Protein AF-A0A840TI25-F1 (afdb_monomer)

Mean predicted aligned error: 8.34 Å

Solvent-accessible surface area (backbone atoms only — not comparable to full-atom values): 7212 Å² total; per-residue (Å²): 118,70,65,64,53,52,49,52,53,49,50,51,52,49,50,52,52,50,52,52,49,50,52,48,50,64,74,54,37,90,78,76,53,72,59,86,72,50,78,45,76,63,42,48,51,52,48,54,46,48,69,56,46,50,57,52,53,51,47,68,64,47,48,57,51,50,55,51,21,74,74,42,52,64,71,61,17,53,52,38,45,52,51,45,52,50,50,52,49,49,51,57,42,63,74,63,72,62,75,98,45,74,67,58,56,54,49,52,54,48,51,54,51,51,48,44,72,78,37,48,66,62,51,64,76,58,98

Secondary structure (DSSP, 8-state):
-HHHHHHHHHHHHHHHHHHHHHHHHHHSTTTSS-GGG--SHHHHHHHHHHHHHHHHHHHHHHHHHHHHHHHS-THHHHHHHHHHHHHHHHHHHHHHT--S-HHHHHHHHHHHHHHHHHHHHHHHHH-

Structure (mmCIF, N/CA/C/O backbone):
data_AF-A0A840TI25-F1
#
_entry.id   AF-A0A840TI25-F1
#
loop_
_atom_site.group_PDB
_atom_site.id
_atom_site.type_symbol
_atom_site.label_atom_id
_atom_site.label_alt_id
_atom_site.label_comp_id
_atom_site.label_asym_id
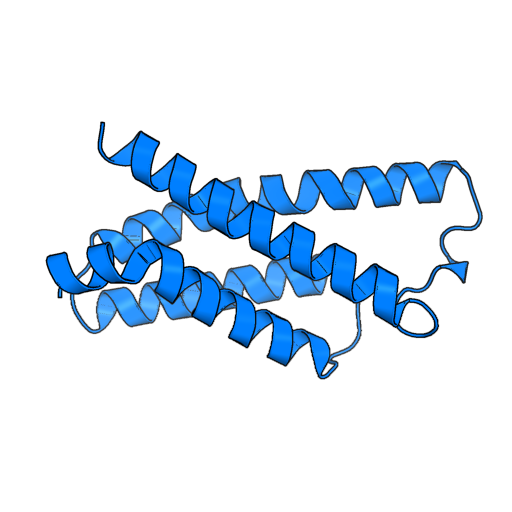_atom_site.label_entity_id
_atom_site.label_seq_id
_atom_site.pdbx_PDB_ins_code
_atom_site.Cartn_x
_atom_site.Cartn_y
_atom_site.Cartn_z
_atom_site.occupancy
_atom_site.B_iso_or_equiv
_atom_site.auth_seq_id
_atom_site.auth_comp_id
_atom_site.auth_asym_id
_atom_site.auth_atom_id
_atom_site.pdbx_PDB_model_num
ATOM 1 N N . MET A 1 1 ? 2.359 1.830 23.331 1.00 50.41 1 MET A N 1
ATOM 2 C CA . MET A 1 1 ? 2.532 0.488 22.713 1.00 50.41 1 MET A CA 1
ATOM 3 C C . MET A 1 1 ? 1.574 0.157 21.555 1.00 50.41 1 MET A C 1
ATOM 5 O O . MET A 1 1 ? 1.996 -0.584 20.677 1.00 50.41 1 MET A O 1
ATOM 9 N N . LYS A 1 2 ? 0.334 0.685 21.469 1.00 68.12 2 LYS A N 1
ATOM 10 C CA . LYS A 1 2 ? -0.578 0.400 20.327 1.00 68.12 2 LYS A CA 1
ATOM 11 C C . LYS A 1 2 ? -0.074 0.930 18.967 1.00 68.12 2 LYS A C 1
ATOM 13 O O . LYS A 1 2 ? -0.151 0.208 17.981 1.00 68.12 2 LYS A O 1
ATOM 18 N N . THR A 1 3 ? 0.500 2.136 18.915 1.00 70.88 3 THR A N 1
ATOM 19 C CA . THR A 1 3 ? 0.942 2.779 17.658 1.00 70.88 3 THR A CA 1
ATOM 20 C C . THR A 1 3 ? 2.103 2.052 16.977 1.00 70.88 3 THR A C 1
ATOM 22 O O . THR A 1 3 ? 2.039 1.807 15.779 1.00 70.88 3 THR A O 1
ATOM 25 N N . ALA A 1 4 ? 3.122 1.629 17.734 1.00 78.50 4 ALA A N 1
ATOM 26 C CA . ALA A 1 4 ? 4.266 0.886 17.192 1.00 78.50 4 ALA A CA 1
ATOM 27 C C . ALA A 1 4 ? 3.849 -0.466 16.583 1.00 78.50 4 ALA A C 1
ATOM 29 O O . ALA A 1 4 ? 4.363 -0.874 15.545 1.00 78.50 4 ALA A O 1
ATOM 30 N N . ARG A 1 5 ? 2.854 -1.133 17.183 1.00 80.56 5 ARG A N 1
ATOM 31 C CA . ARG A 1 5 ? 2.283 -2.374 16.645 1.00 80.56 5 ARG A CA 1
ATOM 32 C C . ARG A 1 5 ? 1.515 -2.136 15.342 1.00 80.56 5 ARG A C 1
ATOM 34 O O . ARG A 1 5 ? 1.647 -2.931 14.418 1.00 80.56 5 ARG A O 1
ATOM 41 N N . ILE A 1 6 ? 0.730 -1.058 15.265 1.00 79.69 6 ILE A N 1
ATOM 42 C CA . ILE A 1 6 ? 0.010 -0.676 14.038 1.00 79.69 6 ILE A CA 1
ATOM 43 C C . ILE A 1 6 ? 1.004 -0.326 12.931 1.00 79.69 6 ILE A C 1
ATOM 45 O O . ILE A 1 6 ? 0.835 -0.803 11.815 1.00 79.69 6 ILE A O 1
ATOM 49 N N . PHE A 1 7 ? 2.054 0.435 13.258 1.00 82.31 7 PHE A N 1
ATOM 50 C CA . PHE A 1 7 ? 3.138 0.772 12.338 1.00 82.31 7 PHE A CA 1
ATOM 51 C C . PHE A 1 7 ? 3.805 -0.490 11.787 1.00 82.31 7 PHE A C 1
ATOM 53 O O . PHE A 1 7 ? 3.846 -0.678 10.581 1.00 82.31 7 PHE A O 1
ATOM 60 N N . SER A 1 8 ? 4.247 -1.405 12.657 1.00 84.31 8 SER A N 1
ATOM 61 C CA . SER A 1 8 ? 4.901 -2.652 12.238 1.00 84.31 8 SER A CA 1
ATOM 62 C C . SER A 1 8 ? 4.007 -3.515 11.340 1.00 84.31 8 SER A C 1
ATOM 64 O O . SER A 1 8 ? 4.467 -4.002 10.307 1.00 84.31 8 SER A O 1
ATOM 66 N N . LYS A 1 9 ? 2.718 -3.655 11.679 1.00 84.19 9 LYS A N 1
ATOM 67 C CA . LYS A 1 9 ? 1.748 -4.355 10.825 1.00 84.19 9 LYS A CA 1
ATOM 68 C C . LYS A 1 9 ? 1.560 -3.668 9.473 1.00 84.19 9 LYS A C 1
ATOM 70 O O . LYS A 1 9 ? 1.488 -4.360 8.463 1.00 84.19 9 LYS A O 1
ATOM 75 N N . PHE A 1 10 ? 1.497 -2.338 9.459 1.00 84.75 10 PHE A N 1
ATOM 76 C CA . PHE A 1 10 ? 1.250 -1.561 8.248 1.00 84.75 10 PHE A CA 1
ATOM 77 C C . PHE A 1 10 ? 2.447 -1.634 7.306 1.00 84.75 10 PHE A C 1
ATOM 79 O O . PHE A 1 10 ? 2.291 -1.926 6.126 1.00 84.75 10 PHE A O 1
ATOM 86 N N . SER A 1 11 ? 3.656 -1.487 7.848 1.00 85.25 11 SER A N 1
ATOM 87 C CA . SER A 1 11 ? 4.890 -1.676 7.092 1.00 85.25 11 SER A CA 1
ATOM 88 C C . SER A 1 11 ? 4.998 -3.098 6.544 1.00 85.25 11 SER A C 1
ATOM 90 O O . SER A 1 11 ? 5.345 -3.265 5.383 1.00 85.25 11 SER A O 1
ATOM 92 N N . GLY A 1 12 ? 4.648 -4.125 7.330 1.00 85.06 12 GLY A N 1
ATOM 93 C CA . GLY A 1 12 ? 4.618 -5.513 6.853 1.00 85.06 12 GLY A CA 1
ATOM 94 C C . GLY A 1 12 ? 3.626 -5.728 5.705 1.00 85.06 12 GLY A C 1
ATOM 95 O O . GLY A 1 12 ? 3.968 -6.361 4.709 1.00 85.06 12 GLY A O 1
ATOM 96 N N . TYR A 1 13 ? 2.432 -5.142 5.814 1.00 85.88 13 TYR A N 1
ATOM 97 C CA . TYR A 1 13 ? 1.425 -5.120 4.753 1.00 85.88 13 TYR A CA 1
ATOM 98 C C . TYR A 1 13 ? 1.972 -4.488 3.461 1.00 85.88 13 TYR A C 1
ATOM 100 O O . TYR A 1 13 ? 1.927 -5.124 2.405 1.00 85.88 13 TYR A O 1
ATOM 108 N N . ILE A 1 14 ? 2.549 -3.283 3.546 1.00 84.62 14 ILE A N 1
ATOM 109 C CA . ILE A 1 14 ? 3.105 -2.576 2.384 1.00 84.62 14 ILE A CA 1
ATOM 110 C C . ILE A 1 14 ? 4.278 -3.357 1.776 1.00 84.62 14 ILE A C 1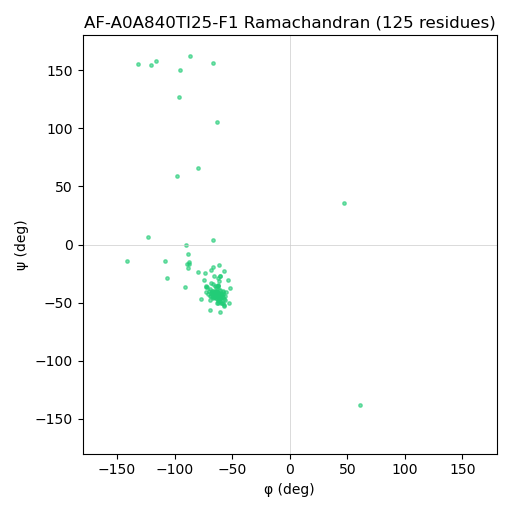
ATOM 112 O O . ILE A 1 14 ? 4.325 -3.536 0.561 1.00 84.62 14 ILE A O 1
ATOM 116 N N . LEU A 1 15 ? 5.193 -3.885 2.594 1.00 85.81 15 LEU A N 1
ATOM 117 C CA . LEU A 1 15 ? 6.350 -4.644 2.111 1.00 85.81 15 LEU A CA 1
ATOM 118 C C . LEU A 1 15 ? 5.941 -5.916 1.366 1.00 85.81 15 LEU A C 1
ATOM 120 O O . LEU A 1 15 ? 6.416 -6.136 0.257 1.00 85.81 15 LEU A O 1
ATOM 124 N N . ILE A 1 16 ? 5.040 -6.730 1.927 1.00 86.56 16 ILE A N 1
ATOM 125 C CA . ILE A 1 16 ? 4.561 -7.949 1.253 1.00 86.56 16 ILE A CA 1
ATOM 126 C C . ILE A 1 16 ? 3.875 -7.589 -0.061 1.00 86.56 16 ILE A C 1
ATOM 128 O O . ILE A 1 16 ? 4.125 -8.226 -1.082 1.00 86.56 16 ILE A O 1
ATOM 132 N N . LYS A 1 17 ? 3.058 -6.532 -0.058 1.00 85.88 17 LYS A N 1
ATOM 133 C CA . LYS A 1 17 ? 2.391 -6.041 -1.263 1.00 85.88 17 LYS A CA 1
ATOM 134 C C . LYS A 1 17 ? 3.393 -5.683 -2.361 1.00 85.88 17 LYS A C 1
ATOM 136 O O . LYS A 1 17 ? 3.216 -6.104 -3.503 1.00 85.88 17 LYS A O 1
ATOM 141 N N . TRP A 1 18 ? 4.452 -4.949 -2.025 1.00 82.31 18 TRP A N 1
ATOM 142 C CA . TRP A 1 18 ? 5.494 -4.585 -2.986 1.00 82.31 18 TRP A CA 1
ATOM 143 C C . TRP A 1 18 ? 6.341 -5.772 -3.430 1.00 82.31 18 TRP A C 1
ATOM 145 O O . TRP A 1 18 ? 6.624 -5.878 -4.617 1.00 82.31 18 TRP A O 1
ATOM 155 N N . VAL A 1 19 ? 6.673 -6.706 -2.537 1.00 84.69 19 VAL A N 1
ATOM 156 C CA . VAL A 1 19 ? 7.374 -7.945 -2.910 1.00 84.69 19 VAL A CA 1
ATOM 157 C C . VAL A 1 19 ? 6.544 -8.750 -3.909 1.00 84.69 19 VAL A C 1
ATOM 159 O O . VAL A 1 19 ? 7.057 -9.130 -4.958 1.00 84.69 19 VAL A O 1
ATOM 162 N N . CYS A 1 20 ? 5.253 -8.961 -3.640 1.00 81.50 20 CYS A N 1
ATOM 163 C CA . CYS A 1 20 ? 4.355 -9.642 -4.573 1.00 81.50 20 CYS A CA 1
ATOM 164 C C . CYS A 1 20 ? 4.236 -8.889 -5.901 1.00 81.50 20 CYS A C 1
ATOM 166 O O . CYS A 1 20 ? 4.235 -9.513 -6.959 1.00 81.50 20 CYS A O 1
ATOM 168 N N . PHE A 1 21 ? 4.182 -7.556 -5.859 1.00 76.50 21 PHE A N 1
ATOM 169 C CA . PHE A 1 21 ? 4.143 -6.738 -7.064 1.00 76.50 21 PHE A CA 1
ATOM 170 C C . PHE A 1 21 ? 5.419 -6.861 -7.902 1.00 76.50 21 PHE A C 1
ATOM 172 O O . PHE A 1 21 ? 5.331 -7.009 -9.116 1.00 76.50 21 PHE A O 1
ATOM 179 N N . TYR A 1 22 ? 6.593 -6.844 -7.273 1.00 75.75 22 TYR A N 1
ATOM 180 C CA . TYR A 1 22 ? 7.868 -7.004 -7.971 1.00 75.75 22 TYR A CA 1
ATOM 181 C C . TYR A 1 22 ? 8.038 -8.402 -8.536 1.00 75.75 22 TYR A C 1
ATOM 183 O O . TYR A 1 22 ? 8.463 -8.537 -9.677 1.00 75.75 22 TYR A O 1
ATOM 191 N N . LEU A 1 23 ? 7.643 -9.435 -7.789 1.00 77.75 23 LEU A N 1
ATOM 192 C CA . LEU A 1 23 ? 7.623 -10.804 -8.300 1.00 77.75 23 LEU A CA 1
ATOM 193 C C . LEU A 1 23 ? 6.707 -10.923 -9.518 1.00 77.75 23 LEU A C 1
ATOM 195 O O . LEU A 1 23 ? 7.111 -11.484 -10.530 1.00 77.75 23 LEU A O 1
ATOM 199 N N . TYR A 1 24 ? 5.505 -10.349 -9.449 1.00 73.50 24 TYR A N 1
ATOM 200 C CA . TYR A 1 24 ? 4.576 -10.325 -10.574 1.00 73.50 24 TYR A CA 1
ATOM 201 C C . TYR A 1 24 ? 5.173 -9.603 -11.787 1.00 73.50 24 TYR A C 1
ATOM 203 O O . TYR A 1 24 ? 5.210 -10.168 -12.878 1.00 73.50 24 TYR A O 1
ATOM 211 N N . GLN A 1 25 ? 5.716 -8.397 -11.593 1.00 68.94 25 GLN A N 1
ATOM 212 C CA . GLN A 1 25 ? 6.346 -7.651 -12.678 1.00 68.94 25 GLN A CA 1
ATOM 213 C C . GLN A 1 25 ? 7.550 -8.373 -13.265 1.00 68.94 25 GLN A C 1
ATOM 215 O O . GLN A 1 25 ? 7.721 -8.292 -14.469 1.00 68.94 25 GLN A O 1
ATOM 220 N N . PHE A 1 26 ? 8.346 -9.085 -12.462 1.00 69.56 26 PHE A N 1
ATOM 221 C CA . PHE A 1 26 ? 9.496 -9.861 -12.926 1.00 69.56 26 PHE A CA 1
ATOM 222 C C . PHE A 1 26 ? 9.075 -11.095 -13.740 1.00 69.56 26 PHE A C 1
ATOM 224 O O . PHE A 1 26 ? 9.678 -11.388 -14.773 1.00 69.56 26 PHE A O 1
ATOM 231 N N . LEU A 1 27 ? 8.014 -11.788 -13.315 1.00 71.12 27 LEU A N 1
ATOM 232 C CA . LEU A 1 27 ? 7.471 -12.964 -14.003 1.00 71.12 27 LEU A CA 1
ATOM 233 C C . LEU A 1 27 ? 6.740 -12.602 -15.307 1.00 71.12 27 LEU A C 1
ATOM 235 O O . LEU A 1 27 ? 6.835 -13.339 -16.284 1.00 71.12 27 LEU A O 1
ATOM 239 N N . GLU A 1 28 ? 6.047 -11.463 -15.350 1.00 63.47 28 GLU A N 1
ATOM 240 C CA . GLU A 1 28 ? 5.305 -10.990 -16.532 1.00 63.47 28 GLU A CA 1
ATOM 241 C C . GLU A 1 28 ? 6.159 -10.108 -17.473 1.00 63.47 28 GLU A C 1
ATOM 243 O O . GLU A 1 28 ? 5.714 -9.654 -18.530 1.00 63.47 28 GLU A O 1
ATOM 248 N N . SER A 1 29 ? 7.423 -9.883 -17.108 1.00 52.69 29 SER A N 1
ATOM 249 C CA . SER A 1 29 ? 8.300 -8.826 -17.623 1.00 52.69 29 SER A CA 1
ATOM 250 C C . SER A 1 29 ? 8.720 -8.927 -19.097 1.00 52.69 29 SER A C 1
ATOM 252 O O . SER A 1 29 ? 9.453 -8.067 -19.575 1.00 52.69 29 SER A O 1
ATOM 254 N N . ARG A 1 30 ? 8.226 -9.910 -19.863 1.00 52.78 30 ARG A N 1
ATOM 255 C CA . ARG A 1 30 ? 8.445 -9.932 -21.320 1.00 52.78 30 ARG A CA 1
ATOM 256 C C . ARG A 1 30 ? 7.715 -8.811 -22.071 1.00 52.78 30 ARG A C 1
ATOM 258 O O . ARG A 1 30 ? 8.147 -8.513 -23.172 1.00 52.78 30 ARG A O 1
ATOM 265 N N . ASN A 1 31 ? 6.648 -8.210 -21.522 1.00 50.31 31 ASN A N 1
ATOM 266 C CA . ASN A 1 31 ? 5.826 -7.229 -22.263 1.00 50.31 31 ASN A CA 1
ATOM 267 C C . ASN A 1 31 ? 5.311 -6.009 -21.467 1.00 50.31 31 ASN A C 1
ATOM 269 O O . ASN A 1 31 ? 4.816 -5.069 -22.087 1.00 50.31 31 ASN A O 1
ATOM 273 N N . SER A 1 32 ? 5.358 -5.996 -20.129 1.00 48.75 32 SER A N 1
ATOM 274 C CA . SER A 1 32 ? 4.692 -4.949 -19.322 1.00 48.75 32 SER A CA 1
ATOM 275 C C . SER A 1 32 ? 5.640 -3.928 -18.687 1.00 48.75 32 SER A C 1
ATOM 277 O O . SER A 1 32 ? 5.259 -2.770 -18.500 1.00 48.75 32 SER A O 1
ATOM 279 N N . TRP A 1 33 ? 6.879 -4.324 -18.382 1.00 55.28 33 TRP A N 1
ATOM 280 C CA . TRP A 1 33 ? 7.923 -3.407 -17.934 1.00 55.28 33 TRP A CA 1
ATOM 281 C C . TRP A 1 33 ? 8.778 -3.001 -19.128 1.00 55.28 33 TRP A C 1
ATOM 283 O O . TRP A 1 33 ? 9.273 -3.851 -19.865 1.00 55.28 33 TRP A O 1
ATOM 293 N N . ASN A 1 34 ? 8.944 -1.697 -19.330 1.00 57.22 34 ASN A N 1
ATOM 294 C CA . ASN A 1 34 ? 9.675 -1.159 -20.469 1.00 57.22 34 ASN A CA 1
ATOM 295 C C . ASN A 1 34 ? 11.189 -1.255 -20.200 1.00 57.22 34 ASN A C 1
ATOM 297 O O . ASN A 1 34 ? 11.858 -0.242 -20.009 1.00 57.22 34 ASN A O 1
ATOM 301 N N . TRP A 1 35 ? 11.717 -2.483 -20.105 1.00 58.16 35 TRP A N 1
ATOM 302 C CA . TRP A 1 35 ? 13.140 -2.763 -19.864 1.00 58.16 35 TRP A CA 1
ATOM 303 C C . TRP A 1 35 ? 14.045 -2.132 -20.921 1.00 58.16 35 TRP A C 1
ATOM 305 O O . TRP A 1 35 ? 15.189 -1.823 -20.622 1.00 58.16 35 TRP A O 1
ATOM 315 N N . GLU A 1 36 ? 13.512 -1.851 -22.112 1.00 52.06 36 GLU A N 1
ATOM 316 C CA . GLU A 1 36 ? 14.191 -1.089 -23.166 1.00 52.06 36 GLU A CA 1
ATOM 317 C C . GLU A 1 36 ? 14.546 0.351 -22.750 1.00 52.06 36 GLU A C 1
ATOM 319 O O . GLU A 1 36 ? 15.400 0.978 -23.370 1.00 52.06 36 GLU A O 1
ATOM 324 N N . LYS A 1 37 ? 13.923 0.894 -21.693 1.00 51.41 37 LYS A N 1
ATOM 325 C CA . LYS A 1 37 ? 14.319 2.173 -21.076 1.00 51.41 37 LYS A CA 1
ATOM 326 C C . LYS A 1 37 ? 15.386 2.023 -19.992 1.00 51.41 37 LYS A C 1
ATOM 328 O O . LYS A 1 37 ? 15.900 3.031 -19.527 1.00 51.41 37 LYS A O 1
ATOM 333 N N . VAL A 1 38 ? 15.724 0.798 -19.593 1.00 56.31 38 VAL A N 1
ATOM 334 C CA . VAL A 1 38 ? 16.808 0.492 -18.651 1.00 56.31 38 VAL A CA 1
ATOM 335 C C . VAL A 1 38 ? 18.043 0.087 -19.458 1.00 56.31 38 VAL A C 1
ATOM 337 O O . VAL A 1 38 ? 18.536 -1.033 -19.362 1.00 56.31 38 VAL A O 1
ATOM 340 N N . ASN A 1 39 ? 18.507 0.993 -20.322 1.00 56.94 39 ASN A N 1
ATOM 341 C CA . ASN A 1 39 ? 19.633 0.72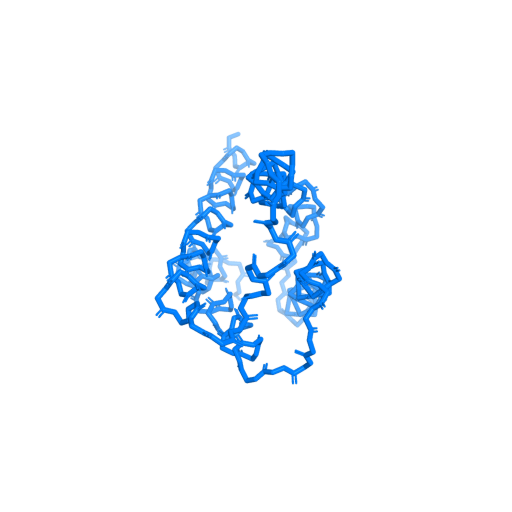3 -21.223 1.00 56.94 39 ASN A CA 1
ATOM 342 C C . ASN A 1 39 ? 20.988 1.068 -20.593 1.00 56.94 39 ASN A C 1
ATOM 344 O O . ASN A 1 39 ? 22.020 0.599 -21.075 1.00 56.94 39 ASN A O 1
ATOM 348 N N . SER A 1 40 ? 21.010 1.857 -19.513 1.00 65.44 40 SER A N 1
ATOM 349 C CA . SER A 1 40 ? 22.237 2.235 -18.813 1.00 65.44 40 SER A CA 1
ATOM 350 C C . SER A 1 40 ? 22.289 1.700 -17.377 1.00 65.44 40 SER A C 1
ATOM 352 O O . SER A 1 40 ? 21.279 1.414 -16.730 1.00 65.44 40 SER A O 1
ATOM 354 N N . ARG A 1 41 ? 23.509 1.590 -16.837 1.00 67.56 41 ARG A N 1
ATOM 355 C CA . ARG A 1 41 ? 23.747 1.232 -15.427 1.00 67.56 41 ARG A CA 1
ATOM 356 C C . ARG A 1 41 ? 23.118 2.253 -14.467 1.00 67.56 41 ARG A C 1
ATOM 358 O O . ARG A 1 41 ? 22.750 1.893 -13.351 1.00 67.56 41 ARG A O 1
ATOM 365 N N . GLU A 1 42 ? 22.976 3.498 -14.913 1.00 68.12 42 GLU A N 1
ATOM 366 C CA . GLU A 1 42 ? 22.328 4.590 -14.182 1.00 68.12 42 GLU A CA 1
ATOM 367 C C . GLU A 1 42 ? 20.812 4.383 -14.107 1.00 68.12 42 GLU A C 1
ATOM 369 O O . GLU A 1 42 ? 20.242 4.487 -13.022 1.00 68.12 42 GLU A O 1
ATOM 374 N N . ASP A 1 43 ? 20.175 3.961 -15.202 1.00 64.00 43 ASP A N 1
ATOM 375 C CA . ASP A 1 43 ? 18.741 3.639 -15.223 1.00 64.00 43 ASP A CA 1
ATOM 376 C C . ASP A 1 43 ? 18.410 2.440 -14.326 1.00 64.00 43 ASP A C 1
ATOM 378 O O . ASP A 1 43 ? 17.362 2.405 -13.674 1.00 64.00 43 ASP A O 1
ATOM 382 N N . ALA A 1 44 ? 19.311 1.454 -14.253 1.00 67.88 44 ALA A N 1
ATOM 383 C CA . ALA A 1 44 ? 19.156 0.294 -13.378 1.00 67.88 44 ALA A CA 1
ATOM 384 C C . ALA A 1 44 ? 19.248 0.686 -11.895 1.00 67.88 44 ALA A C 1
ATOM 386 O O . ALA A 1 44 ? 18.437 0.236 -11.082 1.00 67.88 44 ALA A O 1
ATOM 387 N N . LEU A 1 45 ? 20.197 1.562 -11.544 1.00 71.75 45 LEU A N 1
ATOM 388 C CA . LEU A 1 45 ? 20.323 2.108 -10.192 1.00 71.75 45 LEU A CA 1
ATOM 389 C C . LEU A 1 45 ? 19.128 2.994 -9.828 1.00 71.75 45 LEU A C 1
ATOM 391 O O . LEU A 1 45 ? 18.597 2.869 -8.726 1.00 71.75 45 LEU A O 1
ATOM 395 N N . PHE A 1 46 ? 18.664 3.836 -10.751 1.00 68.38 46 PHE A N 1
ATOM 396 C CA . PHE A 1 46 ? 17.486 4.678 -10.555 1.00 68.38 46 PHE A CA 1
ATOM 397 C C . PHE A 1 46 ? 16.215 3.842 -10.372 1.00 68.38 46 PHE A C 1
ATOM 399 O O . PHE A 1 46 ? 15.426 4.095 -9.461 1.00 68.38 46 PHE A O 1
ATOM 406 N N . THR A 1 47 ? 16.052 2.786 -11.172 1.00 70.19 47 THR A N 1
ATOM 407 C CA . THR A 1 47 ? 14.945 1.834 -11.035 1.00 70.19 47 THR A CA 1
ATOM 408 C C . THR A 1 47 ? 15.008 1.125 -9.686 1.00 70.19 47 THR A C 1
ATOM 410 O O . THR A 1 47 ? 14.026 1.141 -8.951 1.00 70.19 47 THR A O 1
ATOM 413 N N . ALA A 1 48 ? 16.162 0.572 -9.300 1.00 73.19 48 ALA A N 1
ATOM 414 C CA . ALA A 1 48 ? 16.346 -0.066 -7.995 1.00 73.19 48 ALA A CA 1
ATOM 415 C C . ALA A 1 48 ? 16.059 0.896 -6.831 1.00 73.19 48 ALA A C 1
ATOM 417 O O . ALA A 1 48 ? 15.412 0.518 -5.853 1.00 73.19 48 ALA A O 1
ATOM 418 N N . TRP A 1 49 ? 16.477 2.157 -6.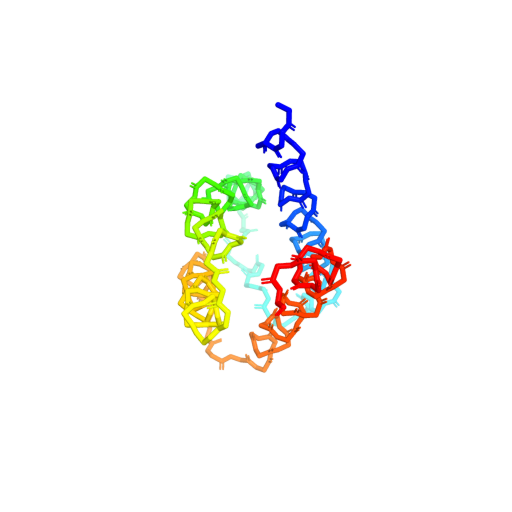959 1.00 76.75 49 TRP A N 1
ATOM 419 C CA . TRP A 1 49 ? 16.176 3.197 -5.984 1.00 76.75 49 TRP A CA 1
ATOM 420 C C . TRP A 1 49 ? 14.674 3.469 -5.886 1.00 76.75 49 TRP A C 1
ATOM 422 O O . TRP A 1 49 ? 14.129 3.472 -4.784 1.00 76.75 49 TRP A O 1
ATOM 432 N N . MET A 1 50 ? 13.977 3.618 -7.015 1.00 72.81 50 MET A N 1
ATOM 433 C CA . MET A 1 50 ? 12.517 3.748 -7.044 1.00 72.81 50 MET A CA 1
ATOM 434 C C . MET A 1 50 ? 11.821 2.546 -6.396 1.00 72.81 50 MET A C 1
ATOM 436 O O . MET A 1 50 ? 10.878 2.735 -5.628 1.00 72.81 50 MET A O 1
ATOM 440 N N . LEU A 1 51 ? 12.306 1.325 -6.646 1.00 73.50 51 LEU A N 1
ATOM 441 C CA . LEU A 1 51 ? 11.740 0.105 -6.064 1.00 73.50 51 LEU A CA 1
ATOM 442 C C . LEU A 1 51 ? 11.848 0.084 -4.526 1.00 73.50 51 LEU A C 1
ATOM 444 O O . LEU A 1 51 ? 11.010 -0.508 -3.845 1.00 73.50 51 LEU A O 1
ATOM 448 N N . LEU A 1 52 ? 12.852 0.740 -3.949 1.00 79.81 52 LEU A N 1
ATOM 449 C CA . LEU A 1 52 ? 13.013 0.836 -2.496 1.00 79.81 52 LEU A CA 1
ATOM 450 C C . LEU A 1 52 ? 12.318 2.070 -1.910 1.00 79.81 52 LEU A C 1
ATOM 452 O O . LEU A 1 52 ? 11.732 1.999 -0.830 1.00 79.81 52 LEU A O 1
ATOM 456 N N . ALA A 1 53 ? 12.341 3.191 -2.629 1.00 81.88 53 ALA A N 1
ATOM 457 C CA . ALA A 1 53 ? 11.778 4.456 -2.177 1.00 81.88 53 ALA A CA 1
ATOM 458 C C . ALA A 1 53 ? 10.243 4.458 -2.188 1.00 81.88 53 ALA A C 1
ATOM 460 O O . ALA A 1 53 ? 9.631 5.018 -1.279 1.00 81.88 53 ALA A O 1
ATOM 461 N N . LEU A 1 54 ? 9.608 3.816 -3.174 1.00 80.75 54 LEU A N 1
ATOM 462 C CA . LEU A 1 54 ? 8.147 3.791 -3.295 1.00 80.75 54 LEU A CA 1
ATOM 463 C C . LEU A 1 54 ? 7.434 3.131 -2.104 1.00 80.75 54 LEU A C 1
ATOM 465 O O . LEU A 1 54 ? 6.526 3.764 -1.564 1.00 80.75 54 LEU A O 1
ATOM 469 N N . PRO A 1 55 ? 7.848 1.942 -1.620 1.00 82.69 55 PRO A N 1
ATOM 470 C CA . PRO A 1 55 ? 7.299 1.365 -0.394 1.00 82.69 55 PRO A CA 1
ATOM 471 C C . PRO A 1 55 ? 7.416 2.301 0.811 1.00 82.69 55 PRO A C 1
ATOM 473 O O . PRO A 1 55 ? 6.487 2.407 1.608 1.00 82.69 55 PRO A O 1
ATOM 476 N N . ILE A 1 56 ? 8.549 2.996 0.945 1.00 85.19 56 ILE A N 1
ATOM 477 C CA . ILE A 1 56 ? 8.809 3.894 2.076 1.00 85.19 56 ILE A CA 1
ATOM 478 C C . ILE A 1 56 ? 7.900 5.124 2.000 1.00 85.19 56 ILE A C 1
ATOM 480 O O . ILE A 1 56 ? 7.255 5.469 2.990 1.00 85.19 56 ILE A O 1
ATOM 484 N N . LEU A 1 57 ? 7.810 5.762 0.831 1.00 84.69 57 LEU A N 1
ATOM 485 C CA . LEU A 1 57 ? 6.930 6.911 0.608 1.00 84.69 57 LEU A CA 1
ATOM 486 C C . LEU A 1 57 ? 5.467 6.550 0.858 1.00 84.69 57 LEU A C 1
ATOM 488 O O . LEU A 1 57 ? 4.746 7.295 1.517 1.00 84.69 57 LEU A O 1
ATOM 492 N N . GLU A 1 58 ? 5.041 5.383 0.385 1.00 84.56 58 GLU A N 1
ATOM 493 C CA . GLU A 1 58 ? 3.681 4.904 0.581 1.00 84.56 58 GLU A CA 1
ATOM 494 C C . GLU A 1 58 ? 3.379 4.647 2.066 1.00 84.56 58 GLU A C 1
ATOM 496 O O . GLU A 1 58 ? 2.319 5.047 2.549 1.00 84.56 58 GLU A O 1
ATOM 501 N N . ILE A 1 59 ? 4.332 4.088 2.827 1.00 86.50 59 ILE A N 1
ATOM 502 C CA . ILE A 1 59 ? 4.209 3.965 4.288 1.00 86.50 59 ILE A CA 1
ATOM 503 C C . ILE A 1 59 ? 4.035 5.344 4.931 1.00 86.50 59 ILE A C 1
ATOM 505 O O . ILE A 1 59 ? 3.117 5.531 5.725 1.00 86.50 59 ILE A O 1
ATOM 509 N N . LEU A 1 60 ? 4.891 6.313 4.596 1.00 86.69 60 LEU A N 1
ATOM 510 C CA . LEU A 1 60 ? 4.870 7.644 5.211 1.00 86.69 60 LEU A CA 1
ATOM 511 C C . LEU A 1 60 ? 3.568 8.403 4.932 1.00 86.69 60 LEU A C 1
ATOM 513 O O . LEU A 1 60 ? 3.033 9.047 5.833 1.00 86.69 60 LEU A O 1
ATOM 517 N N . ILE A 1 61 ? 3.047 8.311 3.707 1.00 86.06 61 ILE A N 1
ATOM 518 C CA . ILE A 1 61 ? 1.840 9.034 3.292 1.00 86.06 61 ILE A CA 1
ATOM 519 C C . ILE A 1 61 ? 0.583 8.359 3.847 1.00 86.06 61 ILE A C 1
ATOM 521 O O . ILE A 1 61 ? -0.298 9.025 4.392 1.00 86.06 61 ILE A O 1
ATOM 525 N N . LEU A 1 62 ? 0.482 7.033 3.726 1.00 86.56 62 LEU A N 1
ATOM 526 C CA . LEU A 1 62 ? -0.768 6.327 4.002 1.00 86.56 62 LEU A CA 1
ATOM 527 C C . LEU A 1 62 ? -0.937 5.930 5.464 1.00 86.56 62 LEU A C 1
ATOM 529 O O . LEU A 1 62 ? -2.059 5.664 5.888 1.00 86.56 62 LEU A O 1
ATOM 533 N N . ILE A 1 63 ? 0.122 5.927 6.274 1.00 85.25 63 ILE A N 1
ATOM 534 C CA . ILE A 1 63 ? -0.003 5.501 7.669 1.00 85.25 63 ILE A CA 1
ATOM 535 C C . ILE A 1 63 ? -0.950 6.384 8.486 1.00 85.25 63 ILE A C 1
ATOM 537 O O . ILE A 1 63 ? -1.653 5.883 9.363 1.00 85.25 63 ILE A O 1
ATOM 541 N N . PHE A 1 64 ? -0.994 7.685 8.205 1.00 84.56 64 PHE A N 1
ATOM 542 C CA . PHE A 1 64 ? -1.859 8.616 8.920 1.00 84.56 64 PHE A CA 1
ATOM 543 C C . PHE A 1 64 ? -3.353 8.394 8.624 1.00 84.56 64 PHE A C 1
ATOM 545 O O . PHE A 1 64 ? -4.095 8.129 9.578 1.00 84.56 64 PHE A O 1
ATOM 552 N N . PRO A 1 65 ? -3.823 8.426 7.357 1.00 83.69 65 PRO A N 1
ATOM 553 C CA . PRO A 1 65 ? -5.226 8.139 7.054 1.00 83.69 65 PRO A CA 1
ATOM 554 C C . PRO A 1 65 ? -5.615 6.715 7.472 1.00 83.69 65 PRO A C 1
ATOM 556 O O . PRO A 1 65 ? -6.722 6.492 7.957 1.00 83.69 65 PRO A O 1
ATOM 559 N N . PHE A 1 66 ? -4.677 5.770 7.421 1.00 83.88 66 PHE A N 1
ATOM 560 C CA . PHE A 1 66 ? -4.897 4.407 7.883 1.00 83.88 66 PHE A CA 1
ATOM 561 C C . PHE A 1 66 ? -5.101 4.303 9.403 1.00 83.88 66 PHE A C 1
ATOM 563 O O . PHE A 1 66 ? -6.030 3.652 9.883 1.00 83.88 66 PHE A O 1
ATOM 570 N N . GLN A 1 67 ? -4.263 4.976 10.194 1.00 83.56 67 GLN A N 1
ATOM 571 C CA . GLN A 1 67 ? -4.456 5.059 11.643 1.00 83.56 67 GLN A CA 1
ATOM 572 C C . GLN A 1 67 ? -5.756 5.774 12.006 1.00 83.56 67 GLN A C 1
ATOM 574 O O . GLN A 1 67 ? -6.393 5.409 12.996 1.00 83.56 67 GLN A O 1
ATOM 579 N N . LEU A 1 68 ? -6.141 6.788 11.229 1.00 84.69 68 LEU A N 1
ATOM 580 C CA . LEU A 1 68 ? -7.411 7.477 11.402 1.00 84.69 68 LEU A CA 1
ATOM 581 C C . LEU A 1 68 ? -8.581 6.520 11.145 1.00 84.69 68 LEU A C 1
ATOM 583 O O . LEU A 1 68 ? -9.471 6.436 11.986 1.00 84.69 68 LEU A O 1
ATOM 587 N N . ALA A 1 69 ? -8.539 5.738 10.063 1.00 84.56 69 ALA A N 1
ATOM 588 C CA . ALA A 1 69 ? -9.564 4.747 9.747 1.00 84.56 69 ALA A CA 1
ATOM 589 C C . ALA A 1 69 ? -9.772 3.732 10.880 1.00 84.56 69 ALA A C 1
ATOM 591 O O . ALA A 1 69 ? -10.906 3.472 11.269 1.00 84.56 69 ALA A O 1
ATOM 592 N N . LEU A 1 70 ? -8.684 3.215 11.465 1.00 81.12 70 LEU A N 1
ATOM 593 C CA . LEU A 1 70 ? -8.749 2.241 12.563 1.00 81.12 70 LEU A CA 1
ATOM 594 C C . LEU A 1 70 ? -9.324 2.804 13.873 1.00 81.12 70 LEU A C 1
ATOM 596 O O . LEU A 1 70 ? -9.708 2.027 14.750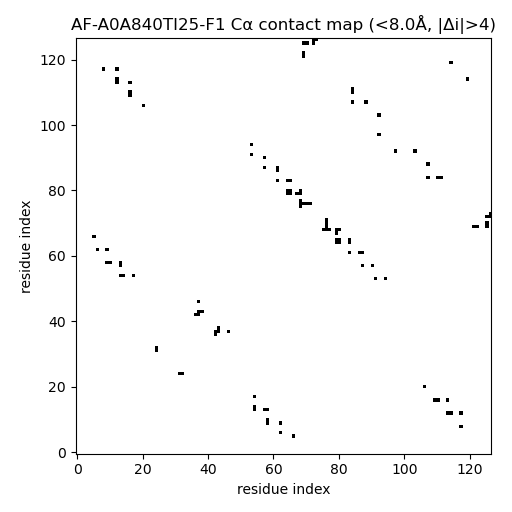 1.00 81.12 70 LEU A O 1
ATOM 600 N N . LYS A 1 71 ? -9.341 4.131 14.042 1.00 83.00 71 LYS A N 1
ATOM 601 C CA . LYS A 1 71 ? -9.935 4.805 15.209 1.00 83.00 71 LYS A CA 1
ATOM 602 C C . LYS A 1 71 ? -11.418 5.118 15.020 1.00 83.00 71 LYS A C 1
ATOM 604 O O . LYS A 1 71 ? -12.102 5.344 16.015 1.00 83.00 71 LYS A O 1
ATOM 609 N N . GLN A 1 72 ? -11.895 5.162 13.778 1.00 82.62 72 GLN A N 1
ATOM 610 C CA . GLN A 1 72 ? -13.297 5.416 13.463 1.00 82.62 72 GLN A CA 1
ATOM 611 C C . GLN A 1 72 ? -14.106 4.115 13.478 1.00 82.62 72 GLN A C 1
ATOM 613 O O . GLN A 1 72 ? -13.551 3.020 13.407 1.00 82.62 72 GLN A O 1
ATOM 618 N N . LYS A 1 73 ? -15.433 4.238 13.578 1.00 78.31 73 LYS A N 1
ATOM 619 C CA . LYS A 1 73 ? -16.363 3.100 13.583 1.00 78.31 73 LYS A CA 1
ATOM 620 C C . LYS A 1 73 ? -17.367 3.188 12.437 1.00 78.31 73 LYS A C 1
ATOM 622 O O . LYS A 1 73 ? -17.682 4.277 11.953 1.00 78.31 73 LYS A O 1
ATOM 627 N N . GLY A 1 74 ? -17.881 2.031 12.025 1.00 78.56 74 GLY A N 1
ATOM 628 C CA . GLY A 1 74 ? -18.950 1.921 11.032 1.00 78.56 74 GLY A CA 1
ATOM 629 C C . GLY A 1 74 ? -18.580 2.493 9.659 1.00 78.56 74 GLY A C 1
ATOM 630 O O . GLY A 1 74 ? -17.470 2.304 9.160 1.00 78.56 74 GLY A O 1
ATOM 631 N N . ILE A 1 75 ? -19.524 3.203 9.039 1.00 82.31 75 ILE A N 1
ATOM 632 C CA . ILE A 1 75 ? -19.413 3.671 7.648 1.00 82.31 75 ILE A CA 1
ATOM 633 C C . ILE A 1 75 ? -18.298 4.705 7.431 1.00 82.31 75 ILE A C 1
ATOM 635 O O . ILE A 1 75 ? -17.713 4.773 6.353 1.00 82.31 75 ILE A O 1
ATOM 639 N N . ILE A 1 76 ? -17.947 5.467 8.472 1.00 83.25 76 ILE A N 1
ATOM 640 C CA . ILE A 1 76 ? -16.879 6.473 8.415 1.00 83.25 76 ILE A CA 1
ATOM 641 C C . ILE A 1 76 ? -15.518 5.787 8.239 1.00 83.25 76 ILE A C 1
ATOM 643 O O . ILE A 1 76 ? -14.700 6.240 7.441 1.00 83.25 76 ILE A O 1
ATOM 647 N N . ALA A 1 77 ? -15.287 4.662 8.923 1.00 82.50 77 ALA A N 1
ATOM 648 C CA . ALA A 1 77 ? -14.063 3.881 8.753 1.00 82.50 77 ALA A CA 1
ATOM 649 C C . ALA A 1 77 ? -13.944 3.336 7.322 1.00 82.50 77 ALA A C 1
ATOM 651 O O . ALA A 1 77 ? -12.880 3.444 6.715 1.00 82.50 77 ALA A O 1
ATOM 652 N N . LEU A 1 78 ? -15.045 2.825 6.757 1.00 82.44 78 LEU A N 1
ATOM 653 C CA . LEU A 1 78 ? -15.090 2.357 5.367 1.00 82.44 78 LEU A CA 1
ATOM 654 C C . LEU A 1 78 ? -14.764 3.475 4.374 1.00 82.44 78 LEU A C 1
ATOM 656 O O . LEU A 1 78 ? -13.983 3.253 3.453 1.00 82.44 78 LEU A O 1
ATOM 660 N N . PHE A 1 79 ? -15.303 4.679 4.579 1.00 85.38 79 PHE A N 1
ATOM 661 C CA . PHE A 1 79 ? -15.031 5.819 3.703 1.00 85.38 79 PHE A CA 1
ATOM 662 C C . PHE A 1 79 ? -13.556 6.240 3.740 1.00 85.38 79 PHE A C 1
ATOM 664 O O . PHE A 1 79 ? -12.943 6.451 2.694 1.00 85.38 79 PHE A O 1
ATOM 671 N N . ILE A 1 80 ? -12.953 6.299 4.933 1.00 86.38 80 ILE A N 1
ATOM 672 C CA . ILE A 1 80 ? -11.530 6.638 5.077 1.00 86.38 80 ILE A CA 1
ATOM 673 C C . ILE A 1 80 ? -10.650 5.543 4.467 1.00 86.38 80 ILE A C 1
ATOM 675 O O . ILE A 1 80 ? -9.671 5.865 3.797 1.00 86.38 80 ILE A O 1
ATOM 679 N N . LEU A 1 81 ? -10.992 4.262 4.639 1.00 85.12 81 LEU A N 1
ATOM 680 C CA . LEU A 1 81 ? -10.270 3.163 3.990 1.00 85.12 81 LEU A CA 1
ATOM 681 C C . LEU A 1 81 ? -10.370 3.251 2.470 1.00 85.12 81 LEU A C 1
ATOM 683 O O . LEU A 1 81 ? -9.353 3.136 1.796 1.00 85.12 81 LEU A O 1
ATOM 687 N N . LEU A 1 82 ? -11.560 3.515 1.930 1.00 86.00 82 LEU A N 1
ATOM 688 C CA . LEU A 1 82 ? -11.767 3.660 0.491 1.00 86.00 82 LEU A CA 1
ATOM 689 C C . LEU A 1 82 ? -10.944 4.819 -0.086 1.00 86.00 82 LEU A C 1
ATOM 691 O O . LEU A 1 82 ? -10.272 4.646 -1.103 1.00 86.00 82 LEU A O 1
ATOM 695 N N . LEU A 1 83 ? -10.912 5.968 0.597 1.00 87.50 83 LEU A N 1
ATOM 696 C CA . LEU A 1 83 ? -10.014 7.072 0.250 1.00 87.50 83 LEU A CA 1
ATOM 697 C C . LEU A 1 83 ? -8.540 6.660 0.341 1.00 87.50 83 LEU A C 1
ATOM 699 O O . LEU A 1 83 ? -7.778 6.932 -0.581 1.00 87.50 83 LEU A O 1
ATOM 703 N N . THR A 1 84 ? -8.141 5.968 1.410 1.00 87.38 84 THR A N 1
ATOM 704 C CA . THR A 1 84 ? -6.756 5.505 1.610 1.00 87.38 84 THR A CA 1
ATOM 705 C C . THR A 1 84 ? -6.314 4.583 0.475 1.00 87.38 84 THR A C 1
ATOM 707 O O . THR A 1 84 ? -5.252 4.805 -0.096 1.00 87.38 84 THR A O 1
ATOM 710 N N . PHE A 1 85 ? -7.141 3.610 0.083 1.00 85.62 85 PHE A N 1
ATOM 711 C CA . PHE A 1 85 ? -6.859 2.727 -1.052 1.00 85.62 85 PHE A CA 1
ATOM 712 C C . PHE A 1 85 ? -6.856 3.467 -2.390 1.00 85.62 85 PHE A C 1
ATOM 714 O O . PHE A 1 85 ? -6.065 3.140 -3.270 1.00 85.62 85 PHE A O 1
ATOM 721 N N . SER A 1 86 ? -7.703 4.485 -2.547 1.00 85.38 86 SER A N 1
ATOM 722 C CA . SER A 1 86 ? -7.706 5.318 -3.755 1.00 85.38 86 SER A CA 1
ATOM 723 C C . SER A 1 86 ? -6.402 6.113 -3.879 1.00 85.38 86 SER A C 1
ATOM 725 O O . SER A 1 86 ? -5.815 6.170 -4.958 1.00 85.38 86 SER A O 1
ATOM 727 N N . PHE A 1 87 ? -5.903 6.671 -2.770 1.00 85.69 87 PHE A N 1
ATOM 728 C CA . PHE A 1 87 ? -4.596 7.330 -2.720 1.00 85.69 87 PHE A CA 1
ATOM 729 C C . PHE A 1 87 ? -3.449 6.349 -2.957 1.00 85.69 87 PHE A C 1
ATOM 731 O O . PHE A 1 87 ? -2.549 6.646 -3.737 1.00 85.69 87 PHE A O 1
ATOM 738 N N . GLU A 1 88 ? -3.502 5.175 -2.329 1.00 83.88 88 GLU A N 1
ATOM 739 C CA . GLU A 1 88 ? -2.550 4.082 -2.544 1.00 83.88 88 GLU A CA 1
ATOM 740 C C . GLU A 1 88 ? -2.426 3.747 -4.035 1.00 83.88 88 GLU A C 1
ATOM 742 O O . GLU A 1 88 ? -1.337 3.738 -4.614 1.00 83.88 88 GLU A O 1
ATOM 747 N N . PHE A 1 89 ? -3.573 3.556 -4.684 1.00 81.75 89 PHE A N 1
ATOM 748 C CA . PHE A 1 89 ? -3.656 3.281 -6.106 1.00 81.75 89 PHE A CA 1
ATOM 749 C C . PHE A 1 89 ? -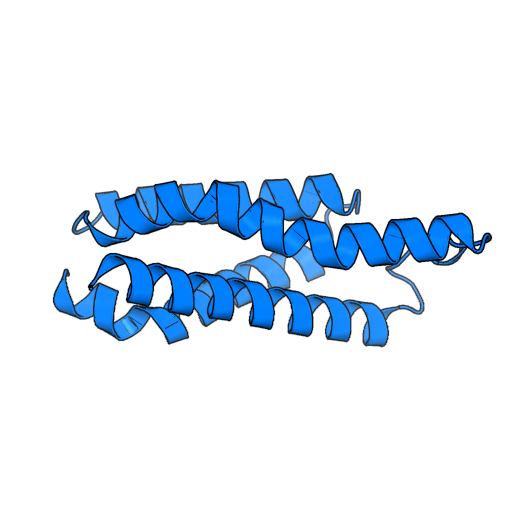3.089 4.425 -6.952 1.00 81.75 89 PHE A C 1
ATOM 751 O O . PHE A 1 89 ? -2.297 4.171 -7.858 1.00 81.75 89 PHE A O 1
ATOM 758 N N . ALA A 1 90 ? -3.451 5.675 -6.651 1.00 82.69 90 ALA A N 1
ATOM 759 C CA . ALA A 1 90 ? -2.981 6.847 -7.388 1.00 82.69 90 ALA A CA 1
ATOM 760 C C . ALA A 1 90 ? -1.457 7.030 -7.292 1.00 82.69 90 ALA A C 1
ATOM 762 O O . ALA A 1 90 ? -0.814 7.333 -8.297 1.00 82.69 90 ALA A O 1
ATOM 763 N N . ILE A 1 91 ? -0.865 6.793 -6.115 1.00 80.19 91 ILE A N 1
ATOM 764 C CA . ILE A 1 91 ? 0.592 6.836 -5.916 1.00 80.19 91 ILE A CA 1
ATOM 765 C C . ILE A 1 91 ? 1.261 5.747 -6.754 1.00 80.19 91 ILE A C 1
ATOM 767 O O . ILE A 1 91 ? 2.179 6.035 -7.522 1.00 80.19 91 ILE A O 1
ATOM 771 N N . GLY A 1 92 ? 0.779 4.504 -6.650 1.00 73.38 92 GLY A N 1
ATOM 772 C CA . GLY A 1 92 ? 1.317 3.382 -7.419 1.00 73.38 92 GLY A CA 1
ATOM 773 C C . GLY A 1 92 ? 1.189 3.586 -8.930 1.00 73.38 92 GLY A C 1
ATOM 774 O O . GLY A 1 92 ? 2.118 3.275 -9.676 1.00 73.38 92 GLY A O 1
ATOM 775 N N . TRP A 1 93 ? 0.070 4.148 -9.381 1.00 74.50 93 TRP A N 1
ATOM 776 C CA . TRP A 1 93 ? -0.166 4.528 -10.769 1.00 74.50 93 TRP A CA 1
ATOM 777 C C . TRP A 1 93 ? 0.839 5.570 -11.255 1.00 74.50 93 TRP A C 1
ATOM 779 O O . TRP A 1 93 ? 1.558 5.340 -12.227 1.00 74.50 93 TRP A O 1
ATOM 789 N N . TYR A 1 94 ? 0.897 6.714 -10.569 1.00 74.56 94 TYR A N 1
ATOM 790 C CA . TYR A 1 94 ? 1.704 7.855 -10.989 1.00 74.56 94 TYR A CA 1
ATOM 791 C C . TYR A 1 94 ? 3.188 7.499 -11.004 1.00 74.56 94 TYR A C 1
ATOM 793 O O . TYR A 1 94 ? 3.893 7.796 -11.964 1.00 74.56 94 TYR A O 1
ATOM 801 N N . ALA A 1 95 ? 3.640 6.784 -9.973 1.00 68.06 95 ALA A N 1
ATOM 802 C CA . ALA A 1 95 ? 5.020 6.348 -9.858 1.00 68.06 95 ALA A CA 1
ATOM 803 C C . ALA A 1 95 ? 5.440 5.372 -10.958 1.00 68.06 95 ALA A C 1
ATOM 805 O O . ALA A 1 95 ? 6.580 5.408 -11.405 1.00 68.06 95 ALA A O 1
ATOM 806 N N . THR A 1 96 ? 4.544 4.483 -11.388 1.00 65.31 96 THR A N 1
ATOM 807 C CA . THR A 1 96 ? 4.888 3.476 -12.400 1.00 65.31 96 THR A CA 1
ATOM 808 C C . THR A 1 96 ? 4.688 3.985 -13.830 1.00 65.31 96 THR A C 1
ATOM 810 O O . THR A 1 96 ? 5.233 3.385 -14.753 1.00 65.31 96 THR A O 1
ATOM 813 N N . ASN A 1 97 ? 3.973 5.105 -14.028 1.00 63.12 97 ASN A N 1
ATOM 814 C CA . ASN A 1 97 ? 3.678 5.715 -15.333 1.00 63.12 97 ASN A CA 1
ATOM 815 C C . ASN A 1 97 ? 3.173 4.697 -16.379 1.00 63.12 97 ASN A C 1
ATOM 817 O O . ASN A 1 97 ? 3.513 4.752 -17.564 1.00 63.12 97 ASN A O 1
ATOM 821 N N . GLN A 1 98 ? 2.402 3.711 -15.923 1.00 62.00 98 GLN A N 1
ATOM 822 C CA . GLN A 1 98 ? 1.875 2.635 -16.757 1.00 62.00 98 GLN A CA 1
ATOM 823 C C . GLN A 1 98 ? 0.452 2.969 -17.222 1.00 62.00 98 GLN A C 1
ATOM 825 O O . GLN A 1 98 ? -0.292 3.675 -16.544 1.00 62.00 98 GLN A O 1
ATOM 830 N N . ARG A 1 99 ? 0.065 2.473 -18.404 1.00 60.34 99 ARG A N 1
ATOM 831 C CA . ARG A 1 99 ? -1.313 2.602 -18.916 1.00 60.34 99 ARG A CA 1
ATOM 832 C C . ARG A 1 99 ? -2.292 1.790 -18.059 1.00 60.34 99 ARG A C 1
ATOM 834 O O . ARG A 1 99 ? -1.894 0.797 -17.454 1.00 60.34 99 ARG A O 1
ATOM 841 N N . PHE A 1 100 ? -3.575 2.178 -18.080 1.00 58.78 100 PHE A N 1
ATOM 842 C CA . PHE A 1 100 ? -4.652 1.522 -17.312 1.00 58.78 100 PHE A CA 1
ATOM 843 C C . PHE A 1 100 ? -4.762 0.105 -17.831 1.00 58.78 100 PHE A C 1
ATOM 845 O O . PHE A 1 100 ? -5.222 -0.117 -18.947 1.00 58.78 100 PHE A O 1
ATOM 852 N N . ALA A 1 101 ? -4.268 -0.841 -17.047 1.00 64.06 101 ALA A N 1
ATOM 853 C CA . ALA A 1 101 ? -4.183 -2.229 -17.442 1.00 64.06 101 ALA A CA 1
ATOM 854 C C . ALA A 1 101 ? -4.744 -3.114 -16.334 1.00 64.06 101 ALA A C 1
ATOM 856 O O . ALA A 1 101 ? -4.771 -2.745 -15.158 1.00 64.06 101 ALA A O 1
ATOM 857 N N . THR A 1 102 ? -5.206 -4.298 -16.726 1.00 66.12 102 THR A N 1
ATOM 858 C CA . THR A 1 102 ? -5.905 -5.260 -15.864 1.00 66.12 102 THR A CA 1
ATOM 859 C C . THR A 1 102 ? -5.121 -5.600 -14.593 1.00 66.12 102 THR A C 1
ATOM 861 O O . THR A 1 102 ? -5.718 -5.795 -13.534 1.00 66.12 102 THR A O 1
ATOM 864 N N . TRP A 1 103 ? -3.784 -5.574 -14.646 1.00 68.31 103 TRP A N 1
ATOM 865 C CA . TRP A 1 103 ? -2.923 -5.801 -13.480 1.00 68.31 103 TRP A CA 1
ATOM 866 C C . TRP A 1 103 ? -3.139 -4.775 -12.356 1.00 68.31 103 TRP A C 1
ATOM 868 O O . TRP A 1 103 ? -2.952 -5.095 -11.185 1.00 68.31 103 TRP A O 1
ATOM 878 N N . MET A 1 104 ? -3.584 -3.557 -12.671 1.00 69.00 104 MET A N 1
ATOM 879 C CA . MET A 1 104 ? -3.848 -2.515 -11.675 1.00 69.00 104 MET A CA 1
ATOM 880 C C . MET A 1 104 ? -5.091 -2.822 -10.843 1.00 69.00 104 MET A C 1
ATOM 882 O O . MET A 1 104 ? -5.100 -2.596 -9.634 1.00 69.00 104 MET A O 1
ATOM 886 N N . ILE A 1 105 ? -6.107 -3.413 -11.475 1.00 72.50 105 ILE A N 1
ATOM 887 C CA . ILE A 1 105 ? -7.305 -3.915 -10.796 1.00 72.50 105 ILE A CA 1
ATOM 888 C C . ILE A 1 105 ? -6.916 -5.077 -9.877 1.00 72.50 105 ILE A C 1
ATOM 890 O O . ILE A 1 105 ? -7.291 -5.082 -8.707 1.00 72.50 105 ILE A O 1
ATOM 894 N N . ILE A 1 106 ? -6.093 -6.012 -10.366 1.00 73.94 106 ILE A N 1
ATOM 895 C CA . ILE A 1 106 ? -5.562 -7.125 -9.559 1.00 73.94 106 ILE A CA 1
ATOM 896 C C . ILE A 1 106 ? -4.796 -6.589 -8.343 1.00 73.94 106 ILE A C 1
ATOM 898 O O . ILE A 1 106 ? -4.984 -7.079 -7.231 1.00 73.94 106 ILE A O 1
ATOM 902 N N . LYS A 1 107 ? -3.986 -5.541 -8.524 1.00 73.81 107 LYS A N 1
ATOM 903 C CA . LYS A 1 107 ? -3.221 -4.910 -7.443 1.00 73.81 107 LYS A CA 1
ATOM 904 C C . LYS A 1 107 ? -4.123 -4.278 -6.381 1.00 73.81 107 LYS A C 1
ATOM 906 O O . LYS A 1 107 ? -3.842 -4.418 -5.193 1.00 73.81 107 LYS A O 1
ATOM 911 N N . LEU A 1 108 ? -5.219 -3.641 -6.794 1.00 78.81 108 LEU A N 1
ATOM 912 C CA . LEU A 1 108 ? -6.216 -3.070 -5.886 1.00 78.81 108 LEU A CA 1
ATOM 913 C C . LEU A 1 108 ? -6.955 -4.167 -5.106 1.00 78.81 108 LEU A C 1
ATOM 915 O O . LEU A 1 108 ? -7.053 -4.086 -3.884 1.00 78.81 108 LEU A O 1
ATOM 919 N N . PHE A 1 109 ? -7.392 -5.240 -5.773 1.00 81.75 109 PHE A N 1
ATOM 920 C CA . PHE A 1 109 ? -7.983 -6.401 -5.096 1.00 81.75 109 PHE A CA 1
ATOM 921 C C . PHE A 1 109 ? -7.011 -7.049 -4.105 1.00 81.75 109 PHE A C 1
ATOM 923 O O . PHE A 1 109 ? -7.399 -7.381 -2.986 1.00 81.75 109 PHE A O 1
ATOM 930 N N . PHE A 1 110 ? -5.742 -7.197 -4.487 1.00 82.56 110 PHE A N 1
ATOM 931 C CA . PHE A 1 110 ? -4.708 -7.771 -3.632 1.00 82.56 110 PHE A CA 1
ATOM 932 C C . PHE A 1 110 ? -4.418 -6.899 -2.404 1.00 82.56 110 PHE A C 1
ATOM 934 O O . PHE A 1 110 ? -4.304 -7.415 -1.295 1.00 82.56 110 PHE A O 1
ATOM 941 N N . SER A 1 111 ? -4.365 -5.580 -2.594 1.00 80.56 111 SER A N 1
ATOM 942 C CA . SER A 1 111 ? -4.232 -4.576 -1.534 1.00 80.56 111 SER A CA 1
ATOM 943 C C . SER A 1 111 ? -5.376 -4.684 -0.512 1.00 80.56 111 SER A C 1
ATOM 945 O O . SER A 1 111 ? -5.132 -4.877 0.683 1.00 80.56 111 SER A O 1
ATOM 947 N N . VAL A 1 112 ? -6.629 -4.728 -0.978 1.00 83.25 112 VAL A N 1
ATOM 948 C CA . VAL A 1 112 ? -7.811 -4.913 -0.117 1.00 83.25 112 VAL A CA 1
ATOM 949 C C . VAL A 1 112 ? -7.794 -6.271 0.601 1.00 83.25 112 VAL A C 1
ATOM 951 O O . VAL A 1 112 ? -8.075 -6.344 1.800 1.00 83.25 112 VAL A O 1
ATOM 954 N N . ALA A 1 113 ? -7.433 -7.354 -0.095 1.00 83.19 113 ALA A N 1
ATOM 955 C CA . ALA A 1 113 ? -7.363 -8.695 0.488 1.00 83.19 113 ALA A CA 1
ATOM 956 C C . ALA A 1 113 ? -6.275 -8.804 1.569 1.00 83.19 113 ALA A C 1
ATOM 958 O O . ALA A 1 113 ? -6.528 -9.328 2.658 1.00 83.19 113 ALA A O 1
ATOM 959 N N . LEU A 1 114 ? -5.077 -8.273 1.310 1.00 82.44 114 LEU A N 1
ATOM 960 C CA . LEU A 1 114 ? -3.993 -8.233 2.289 1.00 82.44 114 LEU A CA 1
ATOM 961 C C . LEU A 1 114 ? -4.363 -7.377 3.499 1.00 82.44 114 LEU A C 1
ATOM 963 O O . LEU A 1 114 ? -4.118 -7.791 4.634 1.00 82.44 114 LEU A O 1
ATOM 967 N N . PHE A 1 115 ? -4.993 -6.222 3.283 1.00 82.44 115 PHE A N 1
ATOM 968 C CA . PHE A 1 115 ? -5.506 -5.405 4.375 1.00 82.44 115 PHE A CA 1
ATOM 969 C C . PHE A 1 115 ? -6.473 -6.200 5.254 1.00 82.44 115 PHE A C 1
ATOM 971 O O . PHE A 1 115 ? -6.307 -6.236 6.476 1.00 82.44 115 PHE A O 1
ATOM 978 N N . TYR A 1 116 ? -7.432 -6.901 4.644 1.00 81.31 116 TYR A N 1
ATOM 979 C CA . TYR A 1 116 ? -8.359 -7.750 5.381 1.00 81.31 116 TYR A CA 1
ATOM 980 C C . TYR A 1 116 ? -7.617 -8.822 6.192 1.00 81.31 116 TYR A C 1
ATOM 982 O O . TYR A 1 116 ? -7.885 -8.992 7.378 1.00 81.31 116 TYR A O 1
ATOM 990 N N . ILE A 1 117 ? -6.620 -9.501 5.621 1.00 81.94 117 ILE A N 1
ATOM 991 C CA . ILE A 1 117 ? -5.835 -10.520 6.340 1.00 81.94 117 ILE A CA 1
ATOM 992 C C . ILE A 1 117 ? -5.099 -9.922 7.551 1.00 81.94 117 ILE A C 1
ATOM 994 O O . ILE A 1 117 ? -5.135 -10.502 8.642 1.00 81.94 117 ILE A O 1
ATOM 998 N N . PHE A 1 118 ? -4.459 -8.763 7.383 1.00 79.06 118 PHE A N 1
ATOM 999 C CA . PHE A 1 118 ? -3.643 -8.123 8.421 1.00 79.06 118 PHE A CA 1
ATOM 1000 C C . PHE A 1 118 ? -4.466 -7.464 9.539 1.00 79.06 118 PHE A C 1
ATOM 1002 O O . PHE A 1 118 ? -4.010 -7.421 10.692 1.00 79.06 118 PHE A O 1
ATOM 1009 N N . TYR A 1 119 ? -5.667 -6.979 9.203 1.00 76.56 119 TYR A N 1
ATOM 1010 C CA . TYR A 1 119 ? -6.487 -6.125 10.067 1.00 76.56 119 TYR A CA 1
ATOM 1011 C C . TYR A 1 119 ? -7.895 -6.663 10.354 1.00 76.56 119 TYR A C 1
ATOM 1013 O O . TYR A 1 119 ? -8.660 -5.990 11.042 1.00 76.56 119 TYR A O 1
ATOM 1021 N N . LYS A 1 120 ? -8.249 -7.891 9.935 1.00 76.12 120 LYS A N 1
ATOM 1022 C CA . LYS A 1 120 ? -9.568 -8.492 10.237 1.00 76.12 120 LYS A CA 1
ATOM 102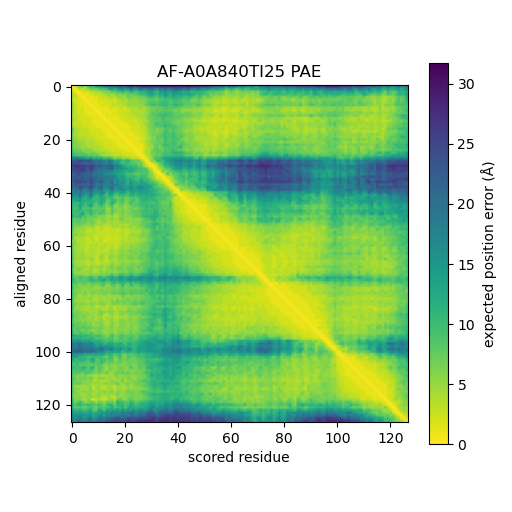3 C C . LYS A 1 120 ? -9.929 -8.451 11.720 1.00 76.12 120 LYS A C 1
ATOM 1025 O O . LYS A 1 120 ? -11.087 -8.236 12.057 1.00 76.12 120 LYS A O 1
ATOM 1030 N N . LYS A 1 121 ? -8.946 -8.653 12.608 1.00 70.38 121 LYS A N 1
ATOM 1031 C CA . LYS A 1 121 ? -9.164 -8.645 14.062 1.00 70.38 121 LYS A CA 1
ATOM 1032 C C . LYS A 1 121 ? -9.418 -7.227 14.570 1.00 70.38 121 LYS A C 1
ATOM 1034 O O . LYS A 1 121 ? -10.292 -7.029 15.398 1.00 70.38 121 LYS A O 1
ATOM 1039 N N . GLU A 1 122 ? -8.682 -6.246 14.067 1.00 71.31 122 GLU A N 1
ATOM 1040 C CA . GLU A 1 122 ? -8.830 -4.836 14.429 1.00 71.31 122 GLU A CA 1
ATOM 1041 C C . GLU A 1 122 ? -10.147 -4.231 13.928 1.00 71.31 122 GLU A C 1
ATOM 1043 O O . GLU A 1 122 ? -10.728 -3.401 14.622 1.00 71.31 122 GLU A O 1
ATOM 1048 N N . ILE A 1 123 ? -10.644 -4.685 12.774 1.00 65.50 123 ILE A N 1
ATOM 1049 C CA . ILE A 1 123 ? -11.960 -4.299 12.248 1.00 65.50 123 ILE A CA 1
ATOM 1050 C C . ILE A 1 123 ? -13.080 -4.886 13.119 1.00 65.50 123 ILE A C 1
ATOM 1052 O O . ILE A 1 123 ? -13.995 -4.161 13.482 1.00 65.50 123 ILE A O 1
ATOM 1056 N N . TRP A 1 124 ? -12.988 -6.162 13.515 1.00 55.69 124 TRP A N 1
ATOM 1057 C CA . TRP A 1 124 ? -14.008 -6.837 14.338 1.00 55.69 124 TRP A CA 1
ATOM 1058 C C . TRP A 1 124 ? -14.035 -6.417 15.812 1.00 55.69 124 TRP A C 1
ATOM 1060 O O . TRP A 1 124 ? -15.050 -6.579 16.471 1.00 55.69 124 TRP A O 1
ATOM 1070 N N . ILE A 1 125 ? -12.924 -5.922 16.359 1.00 53.06 125 ILE A N 1
ATOM 1071 C CA . ILE A 1 125 ? -12.875 -5.443 17.752 1.00 53.06 125 ILE A CA 1
ATOM 1072 C C . ILE A 1 125 ? -13.461 -4.023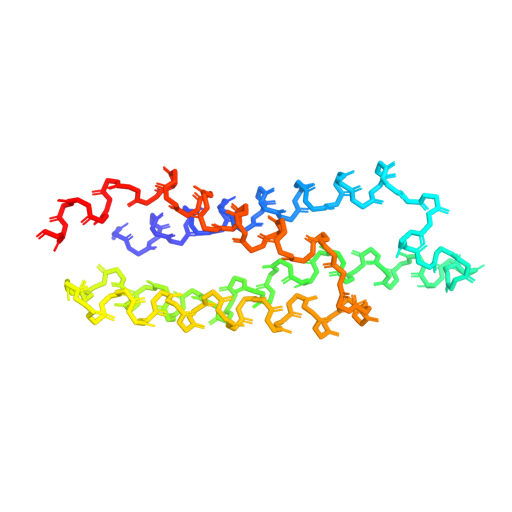 17.874 1.00 53.06 125 ILE A C 1
ATOM 1074 O O . ILE A 1 125 ? -13.890 -3.625 18.956 1.00 53.06 125 ILE A O 1
ATOM 1078 N N . ASN A 1 126 ? -13.472 -3.255 16.779 1.00 48.50 126 ASN A N 1
ATOM 1079 C CA . ASN A 1 126 ? -13.972 -1.878 16.750 1.00 48.50 126 ASN A CA 1
ATOM 1080 C C . ASN A 1 126 ? -15.311 -1.703 16.006 1.00 48.50 126 ASN A C 1
ATOM 1082 O O . ASN A 1 126 ? -15.912 -0.635 16.159 1.00 48.50 126 ASN A O 1
ATOM 1086 N N . GLY A 1 127 ? -15.750 -2.691 15.220 1.00 44.12 127 GLY A N 1
ATOM 1087 C CA . GLY A 1 127 ? -17.084 -2.780 14.610 1.00 44.12 127 GLY A CA 1
ATOM 1088 C C . GLY A 1 127 ? -18.104 -3.369 15.569 1.00 44.12 127 GLY A C 1
ATOM 1089 O O . GLY A 1 127 ? -19.240 -2.852 15.560 1.00 44.12 127 GLY A O 1
#

Foldseek 3Di:
DVLVVLLVLLLVLLVVLLVVVVVVCVVVVPPFQPCVQVPDPVSVVVVVVLSVVLSVVLSVVLSVLQVVLLVDADPVSVVSVVVSLVVVLVSVCVSRVGDDDPVSVVSSVSSVVSCCVSCVVSNVVRD

Radius of gyration: 16.02 Å; Cα contacts (8 Å, |Δi|>4): 61; chains: 1; bounding box: 43×22×46 Å

Organism: NCBI:txid1655419

Sequence (127 aa):
MKTARIFSKFSGYILIKWVCFYLYQFLESRNSWNWEKVNSREDALFTAWMLLALPI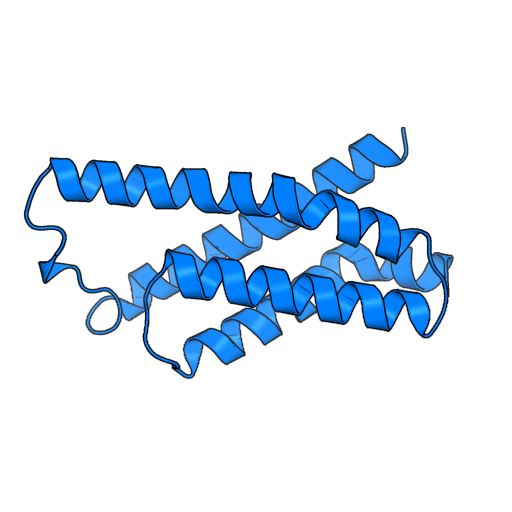LEILILIFPFQLALKQKGIIALFILLLTFSFEFAIGWYATNQRFATWMIIKLFFSVALFYIFYKKEIWING

pLDDT: mean 74.95, std 11.02, range [44.12, 87.5]